Protein AF-A0A1B1AEM3-F1 (afdb_monomer)

Sequence (85 aa):
MIVFCTGAGLCALAYFLGVGALIGALISGGDPALVVGGIFAAIALGLTTVVGFVLMLIGGIWMIGQVIADQSGGAEEKRYRDVER

Organism: NCBI:txid1759059

Secondary structure (DSSP, 8-state):
-HHHHHHHHHHHHHHHHHHHHHHHHHHSTT-HHHHHHHHHHHHHHHHHHHHHHHHHHHHHHHHHHHHHHHHHHHHHHHHHHHH--

Radius of gyration: 22.88 Å; Cα contacts (8 Å, |Δi|>4): 50; chains: 1; bounding box: 52×15×66 Å

Mean predicted aligned error: 8.55 Å

Solvent-accessible surface area (backbone atoms only — not comparable to full-atom values): 4436 Å² total; per-residue (Å²): 97,68,51,24,52,51,8,50,49,35,35,53,48,28,49,56,52,47,53,53,51,53,54,51,59,70,70,51,80,76,45,65,69,58,51,55,52,47,52,55,48,52,53,54,34,51,51,42,31,54,53,11,51,51,32,28,51,55,23,47,53,51,50,52,52,50,53,52,50,58,55,51,56,58,51,53,58,53,53,54,59,67,69,78,110

Foldseek 3Di:
DVLQVQLVVLLVVLVVVLVVLVVCVVPVPPDVVSVVVSVVSNVVSVVSNVSSVVSNVVVVVVVVVVVVVVVVVVVVVVVVVVVVD

Structure (mmCIF, N/CA/C/O backbone):
data_AF-A0A1B1AEM3-F1
#
_entry.id   AF-A0A1B1AEM3-F1
#
loop_
_atom_site.group_PDB
_atom_site.id
_atom_site.type_symbol
_atom_site.label_atom_id
_atom_site.label_alt_id
_atom_site.label_comp_id
_atom_site.label_asym_id
_atom_site.label_entity_id
_atom_site.label_seq_id
_atom_site.pdbx_PDB_ins_code
_atom_site.Cartn_x
_atom_site.Cartn_y
_atom_site.Cartn_z
_atom_site.occupancy
_atom_site.B_iso_or_equiv
_atom_site.auth_seq_id
_atom_site.auth_comp_id
_atom_site.auth_asym_id
_atom_site.auth_atom_id
_atom_site.pdbx_PDB_model_num
ATOM 1 N N . MET A 1 1 ? -12.863 -5.194 8.698 1.00 75.38 1 MET A N 1
ATOM 2 C CA . MET A 1 1 ? -12.066 -6.319 8.157 1.00 75.38 1 MET A CA 1
ATOM 3 C C . MET A 1 1 ? -11.710 -6.116 6.687 1.00 75.38 1 MET A C 1
ATOM 5 O O . MET A 1 1 ? -10.540 -5.892 6.422 1.00 75.38 1 MET A O 1
ATOM 9 N N . ILE A 1 2 ? -12.669 -6.101 5.746 1.00 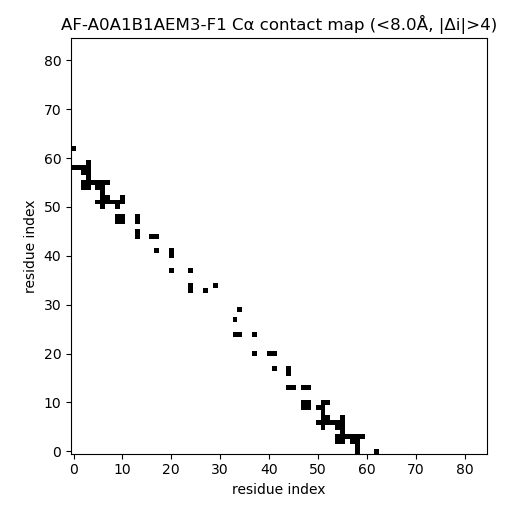90.12 2 ILE A N 1
ATOM 10 C CA . ILE A 1 2 ? -12.348 -6.046 4.302 1.00 90.12 2 ILE A CA 1
ATOM 11 C C . ILE A 1 2 ? -11.479 -4.841 3.910 1.00 90.12 2 ILE A C 1
ATOM 13 O O . ILE A 1 2 ? -10.470 -5.020 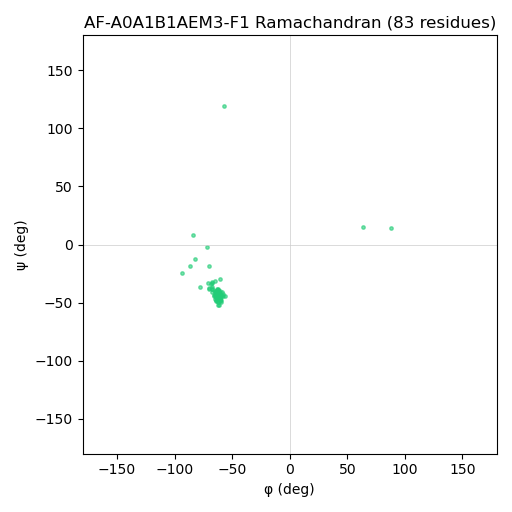3.251 1.00 90.12 2 ILE A O 1
ATOM 17 N N . VAL A 1 3 ? -11.788 -3.645 4.424 1.00 91.19 3 VAL A N 1
ATOM 18 C CA . VAL A 1 3 ? -11.032 -2.410 4.144 1.00 91.19 3 VAL A CA 1
ATOM 19 C C . VAL A 1 3 ? -9.571 -2.524 4.593 1.00 91.19 3 VAL A C 1
ATOM 21 O O . VAL A 1 3 ? -8.660 -2.180 3.846 1.00 91.19 3 VAL A O 1
ATOM 24 N N . PHE A 1 4 ? -9.343 -3.080 5.786 1.00 92.75 4 PHE A N 1
ATOM 25 C CA . PHE A 1 4 ? -8.000 -3.315 6.310 1.00 92.75 4 PHE A CA 1
ATOM 26 C C . PHE A 1 4 ? -7.240 -4.342 5.462 1.00 92.75 4 PHE A C 1
ATOM 28 O O . PHE A 1 4 ? -6.104 -4.094 5.069 1.00 92.75 4 PHE A O 1
ATOM 35 N N . CYS A 1 5 ? -7.878 -5.470 5.137 1.00 96.00 5 CYS A N 1
ATOM 36 C CA . CYS A 1 5 ? -7.263 -6.534 4.345 1.00 96.00 5 CYS A CA 1
ATOM 37 C C . CYS A 1 5 ? -6.950 -6.085 2.913 1.00 96.00 5 CYS A C 1
ATOM 39 O O . CYS A 1 5 ? -5.883 -6.404 2.398 1.00 96.00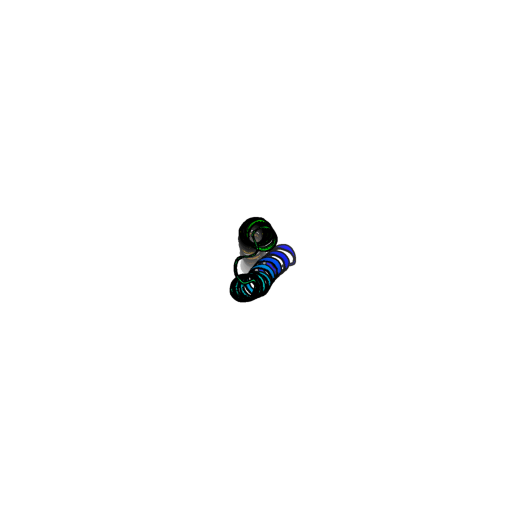 5 CYS A O 1
ATOM 41 N N . THR A 1 6 ? -7.837 -5.314 2.281 1.00 94.50 6 THR A N 1
ATOM 42 C CA . THR A 1 6 ? -7.585 -4.713 0.967 1.00 94.50 6 THR A CA 1
ATOM 43 C C . THR A 1 6 ? -6.408 -3.748 1.035 1.00 94.50 6 THR A C 1
ATOM 45 O O . THR A 1 6 ? -5.528 -3.814 0.183 1.00 94.50 6 THR A O 1
ATOM 48 N N . GLY A 1 7 ? -6.341 -2.903 2.067 1.00 93.50 7 GLY A N 1
ATOM 49 C CA . GLY A 1 7 ? -5.204 -2.009 2.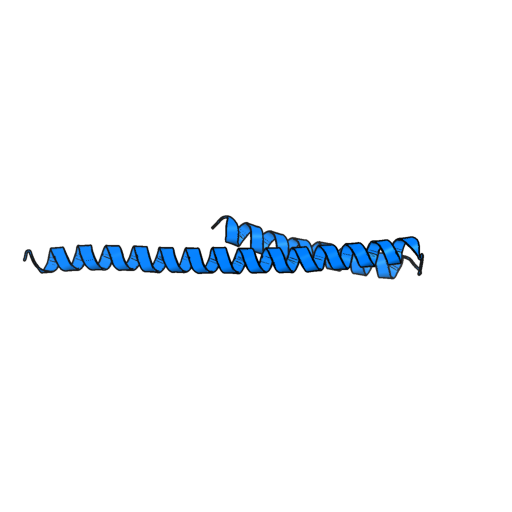270 1.00 93.50 7 GLY A CA 1
ATOM 50 C C . GLY A 1 7 ? -3.878 -2.759 2.427 1.00 93.50 7 GLY A C 1
ATOM 51 O O . GLY A 1 7 ? -2.910 -2.459 1.730 1.00 93.50 7 GLY A O 1
ATOM 52 N N . ALA A 1 8 ? -3.857 -3.798 3.266 1.00 94.38 8 ALA A N 1
ATOM 53 C CA . ALA A 1 8 ? -2.684 -4.646 3.467 1.00 94.38 8 ALA A CA 1
ATOM 54 C C . ALA A 1 8 ? -2.268 -5.375 2.179 1.00 94.38 8 ALA A C 1
ATOM 56 O O . ALA A 1 8 ? -1.084 -5.420 1.845 1.00 94.38 8 ALA A O 1
ATOM 57 N N . GLY A 1 9 ? -3.242 -5.892 1.424 1.00 94.19 9 GLY A N 1
ATOM 58 C CA . GLY A 1 9 ? -3.012 -6.528 0.130 1.00 94.19 9 GLY A CA 1
ATOM 59 C C . GLY A 1 9 ? -2.420 -5.568 -0.901 1.00 94.19 9 GLY A C 1
ATOM 60 O O . GLY A 1 9 ? -1.469 -5.932 -1.587 1.00 94.19 9 GLY A O 1
ATOM 61 N N . LEU A 1 10 ? -2.917 -4.330 -0.975 1.00 94.94 10 LEU A N 1
ATOM 62 C CA . LEU A 1 10 ? -2.383 -3.305 -1.877 1.00 94.94 10 LEU A CA 1
ATOM 63 C C . LEU A 1 10 ? -0.943 -2.923 -1.524 1.00 94.94 10 LEU A C 1
ATOM 65 O O . LEU A 1 10 ? -0.112 -2.834 -2.424 1.00 94.94 10 LEU A O 1
ATOM 69 N N . CYS A 1 11 ? -0.620 -2.762 -0.239 1.00 93.75 11 CYS A N 1
ATOM 70 C CA . CYS A 1 11 ? 0.753 -2.505 0.201 1.00 93.75 11 CYS A CA 1
ATOM 71 C C . CYS A 1 11 ? 1.692 -3.676 -0.134 1.00 93.75 11 CYS A C 1
ATOM 73 O O . CYS A 1 11 ? 2.792 -3.464 -0.644 1.00 93.75 11 CYS A O 1
ATOM 75 N N . ALA A 1 12 ? 1.254 -4.915 0.108 1.00 93.56 12 ALA A N 1
ATOM 76 C CA . ALA A 1 12 ? 2.039 -6.109 -0.200 1.00 93.56 12 ALA A CA 1
ATOM 77 C C . ALA A 1 12 ? 2.271 -6.277 -1.712 1.00 93.56 12 ALA A C 1
ATOM 79 O O . ALA A 1 12 ? 3.390 -6.557 -2.146 1.00 93.56 12 ALA A O 1
ATOM 80 N N . LEU A 1 13 ? 1.233 -6.055 -2.524 1.00 92.31 13 LEU A N 1
ATOM 81 C CA . LEU A 1 13 ? 1.337 -6.078 -3.982 1.00 92.31 13 LEU A CA 1
ATOM 82 C C . LEU A 1 13 ? 2.244 -4.964 -4.498 1.00 92.31 13 LEU A C 1
ATOM 84 O O . LEU A 1 13 ? 3.078 -5.224 -5.361 1.00 92.31 13 LEU A O 1
ATOM 88 N N . ALA A 1 14 ? 2.126 -3.749 -3.958 1.00 93.06 14 ALA A N 1
ATOM 89 C CA . ALA A 1 14 ? 2.971 -2.632 -4.360 1.00 93.06 14 ALA A CA 1
ATOM 90 C C . ALA A 1 14 ? 4.453 -2.902 -4.061 1.00 93.06 14 ALA A C 1
ATOM 92 O O . ALA A 1 14 ? 5.305 -2.607 -4.897 1.00 93.06 14 ALA A O 1
ATOM 93 N N . TYR A 1 15 ? 4.761 -3.537 -2.924 1.00 89.06 15 TYR A N 1
ATOM 94 C CA . TYR A 1 15 ? 6.116 -3.993 -2.613 1.00 89.06 15 TYR A CA 1
ATOM 95 C C . TYR A 1 15 ? 6.617 -5.035 -3.622 1.00 89.06 15 TYR A C 1
ATOM 97 O O . TYR A 1 15 ? 7.684 -4.859 -4.210 1.00 89.06 15 TYR A O 1
ATOM 105 N N . PHE A 1 16 ? 5.838 -6.093 -3.869 1.00 90.50 16 PHE A N 1
ATOM 106 C CA . PHE A 1 16 ? 6.230 -7.166 -4.787 1.00 90.50 16 PHE A CA 1
ATOM 107 C C . PHE A 1 16 ? 6.463 -6.650 -6.216 1.00 90.50 16 PHE A C 1
ATOM 109 O O . PHE A 1 16 ? 7.499 -6.918 -6.828 1.00 90.50 16 PHE A O 1
ATOM 116 N N . LEU A 1 17 ? 5.523 -5.855 -6.729 1.00 89.81 17 LEU A N 1
ATOM 117 C CA . LEU A 1 17 ? 5.612 -5.247 -8.056 1.00 89.81 17 LEU A CA 1
ATOM 118 C C . LEU A 1 17 ? 6.732 -4.199 -8.129 1.00 89.81 17 LEU A C 1
ATOM 120 O O . LEU A 1 17 ? 7.383 -4.086 -9.165 1.00 89.81 17 LEU A O 1
ATOM 124 N N . GLY A 1 18 ? 7.008 -3.480 -7.038 1.00 87.19 18 GLY A N 1
ATOM 125 C CA . GLY A 1 18 ? 8.117 -2.529 -6.944 1.00 87.19 18 GLY A CA 1
ATOM 126 C C . GLY A 1 18 ? 9.486 -3.196 -7.032 1.00 87.19 18 GLY A C 1
ATOM 127 O O . GLY A 1 18 ? 10.345 -2.732 -7.781 1.00 87.19 18 GLY A O 1
ATOM 128 N N . VAL A 1 19 ? 9.681 -4.324 -6.343 1.00 84.56 19 VAL A N 1
ATOM 129 C CA . VAL A 1 19 ? 10.914 -5.123 -6.460 1.00 84.56 19 VAL A CA 1
ATOM 130 C C . VAL A 1 19 ? 11.090 -5.641 -7.891 1.00 84.56 19 VAL A C 1
ATOM 132 O O . VAL A 1 19 ? 12.176 -5.518 -8.458 1.00 84.56 19 VAL A O 1
ATOM 135 N N . GLY A 1 20 ? 10.021 -6.154 -8.509 1.00 81.38 20 GLY A N 1
ATOM 136 C CA . GLY A 1 20 ? 10.045 -6.588 -9.910 1.00 81.38 20 GLY A CA 1
ATOM 137 C C . GLY A 1 20 ? 10.386 -5.455 -10.885 1.00 81.38 20 GLY A C 1
ATOM 138 O O . GLY A 1 20 ? 11.205 -5.645 -11.784 1.00 81.38 20 GLY A O 1
ATOM 139 N N . ALA A 1 21 ? 9.822 -4.263 -10.676 1.00 82.06 21 ALA A N 1
ATOM 140 C CA . ALA A 1 21 ? 10.112 -3.082 -11.486 1.00 82.06 21 ALA A CA 1
ATOM 141 C C . ALA A 1 21 ? 11.580 -2.636 -11.362 1.00 82.06 21 ALA A C 1
ATOM 143 O O . ALA A 1 21 ? 12.201 -2.307 -12.371 1.00 82.06 21 ALA A O 1
ATOM 144 N N . LEU A 1 22 ? 12.160 -2.679 -10.156 1.00 79.69 22 LEU A N 1
ATOM 145 C CA . LEU A 1 22 ? 13.575 -2.361 -9.935 1.00 79.69 22 LEU A CA 1
ATOM 146 C C . LEU A 1 22 ? 14.506 -3.350 -10.643 1.00 79.69 22 LEU A C 1
ATOM 148 O O . LEU A 1 22 ? 15.447 -2.929 -11.312 1.00 79.69 22 LEU A O 1
ATOM 152 N N . ILE A 1 23 ? 14.231 -4.653 -10.536 1.00 82.31 23 ILE A N 1
ATOM 153 C CA . ILE A 1 23 ? 15.015 -5.690 -11.226 1.00 82.31 23 ILE A CA 1
ATOM 154 C C . ILE A 1 23 ? 14.912 -5.509 -12.746 1.00 82.31 23 ILE A C 1
ATOM 156 O O . ILE A 1 23 ? 15.928 -5.542 -13.438 1.00 82.31 23 ILE A O 1
ATOM 160 N N . GLY A 1 24 ? 13.706 -5.256 -13.263 1.00 78.31 24 GLY A N 1
ATOM 161 C CA . GLY A 1 24 ? 13.490 -4.981 -14.684 1.00 78.31 24 GLY A CA 1
ATOM 162 C C . GLY A 1 24 ? 14.269 -3.758 -15.178 1.00 78.31 24 GLY A C 1
ATOM 163 O O . GLY A 1 24 ? 14.915 -3.827 -16.221 1.00 78.31 24 GLY A O 1
ATOM 164 N N . ALA A 1 25 ? 14.275 -2.670 -14.404 1.00 77.25 25 ALA A N 1
ATOM 165 C CA . ALA A 1 25 ? 15.020 -1.452 -14.726 1.00 77.25 25 ALA A CA 1
ATOM 166 C C . ALA A 1 25 ? 16.549 -1.639 -14.667 1.00 77.25 25 ALA A C 1
ATOM 168 O O . ALA A 1 25 ? 17.281 -1.021 -15.434 1.00 77.25 25 ALA A O 1
ATOM 169 N N . LEU A 1 26 ? 17.052 -2.502 -13.781 1.00 80.88 26 LEU A N 1
ATOM 170 C CA . LEU A 1 26 ? 18.480 -2.840 -13.716 1.00 80.88 26 LEU A CA 1
ATOM 171 C C . LEU A 1 26 ? 18.950 -3.630 -14.944 1.00 80.88 26 LEU A C 1
ATOM 173 O O . LEU A 1 26 ? 20.086 -3.468 -15.385 1.00 80.88 26 LEU A O 1
ATOM 177 N N . ILE A 1 27 ? 18.082 -4.475 -15.502 1.00 83.75 27 ILE A N 1
ATOM 178 C CA . ILE A 1 27 ? 18.405 -5.339 -16.646 1.00 83.75 27 ILE A CA 1
ATOM 179 C C . ILE A 1 27 ? 18.172 -4.614 -17.986 1.00 83.75 27 ILE A C 1
ATOM 181 O O . ILE A 1 27 ? 18.739 -5.007 -19.003 1.00 83.75 27 ILE A O 1
ATOM 185 N N . SER A 1 28 ? 17.398 -3.524 -18.009 1.00 79.88 28 SER A N 1
ATOM 186 C CA . SER A 1 28 ? 16.985 -2.834 -19.241 1.00 79.88 28 SER A CA 1
ATOM 187 C C . SER A 1 28 ? 18.083 -2.053 -19.975 1.00 79.88 28 SER A C 1
ATOM 189 O O . SER A 1 28 ? 17.814 -1.472 -21.025 1.00 79.88 28 SER A O 1
ATOM 191 N N . GLY A 1 29 ? 19.310 -1.996 -19.448 1.00 76.56 29 GLY A N 1
ATOM 192 C CA . GLY A 1 29 ? 20.481 -1.488 -20.177 1.00 76.56 29 GLY A CA 1
ATOM 193 C C . GLY A 1 29 ? 20.436 -0.007 -20.587 1.00 76.56 29 GLY A C 1
ATOM 194 O O 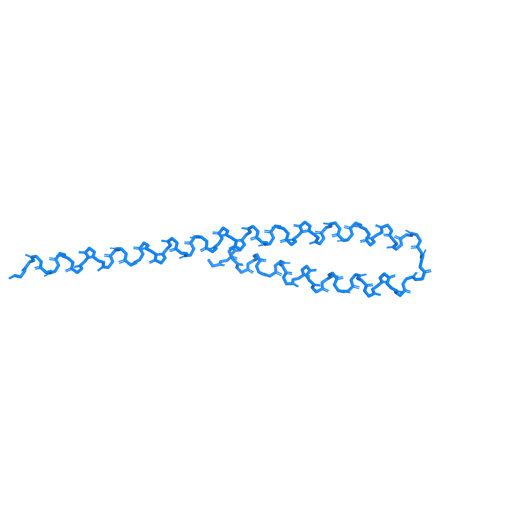. GLY A 1 29 ? 21.232 0.406 -21.423 1.00 76.56 29 GLY A O 1
ATOM 195 N N . GLY A 1 30 ? 19.532 0.796 -20.015 1.00 76.94 30 GLY A N 1
ATOM 196 C CA . GLY A 1 30 ? 19.416 2.230 -20.305 1.00 76.94 30 GLY A CA 1
ATOM 197 C C . GLY A 1 30 ? 18.504 2.603 -21.480 1.00 76.94 30 GLY A C 1
ATOM 198 O O . GLY A 1 30 ? 18.553 3.750 -21.920 1.00 76.94 30 GLY A O 1
ATOM 199 N N . ASP A 1 31 ? 17.664 1.685 -21.976 1.00 84.88 31 ASP A N 1
ATOM 200 C CA . ASP A 1 31 ? 16.641 2.020 -22.978 1.00 84.88 31 ASP A CA 1
ATOM 201 C C . ASP A 1 31 ? 15.7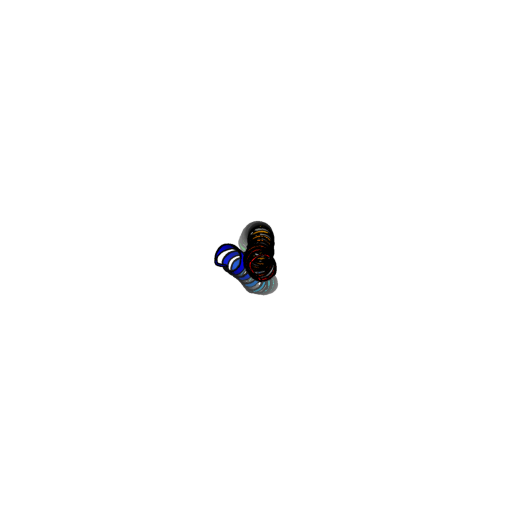07 3.142 -22.457 1.00 84.88 31 ASP A C 1
ATOM 203 O O . ASP A 1 31 ? 15.026 2.952 -21.438 1.00 84.88 31 ASP A O 1
ATOM 207 N N . PRO A 1 32 ? 15.638 4.307 -23.135 1.00 81.88 32 PRO A N 1
ATOM 208 C CA . PRO A 1 32 ? 14.841 5.445 -22.686 1.00 81.88 32 PRO A CA 1
ATOM 209 C C . PRO A 1 32 ? 13.340 5.137 -22.583 1.00 81.88 32 PRO A C 1
ATOM 211 O O . PRO A 1 32 ? 12.673 5.704 -21.714 1.00 81.88 32 PRO A O 1
ATOM 214 N N . ALA A 1 33 ? 12.797 4.225 -23.397 1.00 85.62 33 ALA A N 1
ATOM 215 C CA . ALA A 1 33 ? 11.390 3.831 -23.301 1.00 85.62 33 ALA A CA 1
ATOM 216 C C . ALA A 1 33 ? 11.106 3.080 -21.989 1.00 85.62 33 ALA A C 1
ATOM 218 O O . ALA A 1 33 ? 10.102 3.337 -21.317 1.00 85.62 33 ALA A O 1
ATOM 219 N N . LEU A 1 34 ? 12.025 2.198 -21.588 1.00 82.94 34 LEU A N 1
ATOM 220 C CA . LEU A 1 34 ? 11.930 1.437 -20.342 1.00 82.94 34 LEU A CA 1
ATOM 221 C C . LEU A 1 34 ? 12.150 2.326 -19.113 1.00 82.94 34 LEU A C 1
ATOM 223 O O . LEU A 1 34 ? 11.478 2.134 -18.101 1.00 82.94 34 LEU A O 1
ATOM 227 N N . VAL A 1 35 ? 13.003 3.350 -19.212 1.00 82.19 35 VAL A N 1
ATOM 228 C CA . VAL A 1 35 ? 13.182 4.350 -18.145 1.00 82.19 35 VAL A CA 1
ATOM 229 C C . VAL A 1 35 ? 11.897 5.148 -17.912 1.00 82.19 35 VAL A C 1
ATOM 231 O O . VAL A 1 35 ? 11.443 5.260 -16.773 1.00 82.19 35 VAL A O 1
ATOM 234 N N . VAL A 1 36 ? 11.272 5.668 -18.974 1.00 84.69 36 VAL A N 1
ATOM 235 C CA . VAL A 1 36 ? 10.012 6.424 -18.856 1.00 84.69 36 VAL A CA 1
ATOM 236 C C . VAL A 1 36 ? 8.896 5.536 -18.300 1.00 84.69 36 VAL A C 1
ATOM 238 O O . VAL A 1 36 ? 8.202 5.940 -17.366 1.00 84.69 36 VAL A O 1
ATOM 241 N N . GLY A 1 37 ? 8.762 4.305 -18.805 1.00 83.88 37 GLY A N 1
ATOM 242 C CA . GLY A 1 37 ? 7.812 3.326 -18.270 1.00 83.88 37 GLY A CA 1
ATOM 243 C C . GLY A 1 37 ? 8.053 3.011 -16.790 1.00 83.88 37 GLY A C 1
ATOM 244 O O . GLY A 1 37 ? 7.105 2.967 -16.004 1.00 83.88 37 GLY A O 1
ATOM 245 N N . GLY A 1 38 ? 9.319 2.875 -16.386 1.00 83.62 38 GLY A N 1
ATOM 246 C CA . GLY A 1 38 ? 9.722 2.657 -14.997 1.00 83.62 38 GLY A CA 1
ATOM 247 C C . GLY A 1 38 ? 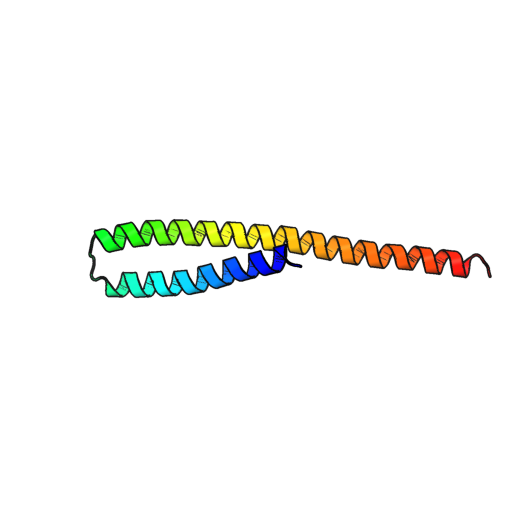9.347 3.812 -14.065 1.00 83.62 38 GLY A C 1
ATOM 248 O O . GLY A 1 38 ? 8.873 3.566 -12.957 1.00 83.62 38 GLY A O 1
ATOM 249 N N . ILE A 1 39 ? 9.478 5.066 -14.513 1.00 84.31 39 ILE A N 1
ATOM 250 C CA . ILE A 1 39 ? 9.071 6.247 -13.729 1.00 84.31 39 ILE A CA 1
ATOM 251 C C . ILE A 1 39 ? 7.558 6.239 -13.485 1.00 84.31 39 ILE A C 1
ATOM 253 O O . ILE A 1 39 ? 7.117 6.410 -12.347 1.00 84.31 39 ILE A O 1
ATOM 257 N N . PHE A 1 40 ? 6.751 5.998 -14.523 1.00 87.12 40 PHE A N 1
ATOM 258 C CA . PHE A 1 40 ? 5.296 5.914 -14.363 1.00 87.12 40 PHE A CA 1
ATOM 259 C C . PHE A 1 40 ? 4.882 4.744 -13.465 1.00 87.12 40 PHE A C 1
ATOM 261 O O . PHE A 1 40 ? 4.000 4.912 -12.620 1.00 87.12 40 PHE A O 1
ATOM 268 N N . ALA A 1 41 ? 5.546 3.592 -13.587 1.00 86.94 41 ALA A N 1
ATOM 269 C CA . ALA A 1 41 ? 5.322 2.454 -12.703 1.00 86.94 41 ALA A CA 1
ATOM 270 C C . ALA A 1 41 ? 5.663 2.795 -11.243 1.00 86.94 41 ALA A C 1
ATOM 272 O O . ALA A 1 41 ? 4.865 2.514 -10.352 1.00 86.94 41 ALA A O 1
ATOM 273 N N . ALA A 1 42 ? 6.793 3.459 -10.987 1.00 86.50 42 ALA A N 1
ATOM 274 C CA . ALA A 1 42 ? 7.189 3.875 -9.643 1.00 86.50 42 ALA A CA 1
ATOM 275 C C . ALA A 1 42 ? 6.175 4.846 -9.016 1.00 86.50 42 ALA A C 1
ATOM 277 O O . ALA A 1 42 ? 5.791 4.669 -7.859 1.00 86.50 42 ALA A O 1
ATOM 278 N N . ILE A 1 43 ? 5.686 5.828 -9.783 1.00 89.94 43 ILE A N 1
ATOM 279 C CA . ILE A 1 43 ? 4.649 6.766 -9.324 1.00 89.94 43 ILE A CA 1
ATOM 280 C C . ILE A 1 43 ? 3.350 6.015 -9.008 1.00 89.94 43 ILE A C 1
ATOM 282 O O . ILE A 1 43 ? 2.782 6.194 -7.930 1.00 89.94 43 ILE A O 1
ATOM 286 N N . ALA A 1 44 ? 2.892 5.146 -9.913 1.00 91.44 44 ALA A N 1
ATOM 287 C CA . ALA A 1 44 ? 1.663 4.379 -9.725 1.00 91.44 44 ALA A CA 1
ATOM 288 C C . ALA A 1 44 ? 1.741 3.447 -8.503 1.00 91.44 44 ALA A C 1
ATOM 290 O O . ALA A 1 44 ? 0.800 3.384 -7.708 1.00 91.44 44 ALA A O 1
ATOM 291 N N . LEU A 1 45 ? 2.870 2.761 -8.308 1.00 92.75 45 LEU A N 1
ATOM 292 C CA . LEU A 1 45 ? 3.102 1.888 -7.154 1.00 92.75 45 LEU A CA 1
ATOM 293 C C . LEU A 1 45 ? 3.210 2.683 -5.847 1.00 92.75 45 LEU A C 1
ATOM 295 O O . LEU A 1 45 ? 2.653 2.269 -4.826 1.00 92.75 45 LEU A O 1
ATOM 299 N N . GLY A 1 46 ? 3.851 3.853 -5.881 1.00 90.75 46 GLY A N 1
ATOM 300 C CA . GLY A 1 46 ? 3.901 4.777 -4.749 1.00 90.75 46 GLY A CA 1
ATOM 301 C C . GLY A 1 46 ? 2.503 5.229 -4.325 1.00 90.75 46 GLY A C 1
ATOM 302 O O . GLY A 1 46 ? 2.136 5.094 -3.158 1.00 90.75 46 GLY A O 1
ATOM 303 N N . LEU A 1 47 ? 1.679 5.670 -5.280 1.00 94.94 47 LEU A N 1
ATOM 304 C CA . LEU A 1 47 ? 0.285 6.045 -5.022 1.00 94.94 47 LEU A CA 1
ATOM 305 C C . LEU A 1 47 ? -0.538 4.864 -4.496 1.00 94.94 47 LEU A C 1
ATOM 307 O O . LEU A 1 47 ? -1.285 5.020 -3.532 1.00 94.94 47 LEU A O 1
ATOM 311 N N . THR A 1 48 ? -0.360 3.672 -5.068 1.00 95.50 48 THR A N 1
ATOM 312 C CA . THR A 1 48 ? -1.040 2.447 -4.612 1.00 95.50 48 THR A CA 1
ATOM 313 C C . THR A 1 48 ? -0.690 2.122 -3.159 1.00 95.50 48 THR A C 1
ATOM 315 O O . THR A 1 48 ? -1.573 1.766 -2.379 1.00 95.50 48 THR A O 1
ATOM 318 N N . THR A 1 49 ? 0.573 2.310 -2.769 1.00 95.00 49 THR A N 1
ATOM 319 C CA . THR A 1 49 ? 1.030 2.125 -1.383 1.00 95.00 49 THR A CA 1
ATOM 320 C C . THR A 1 49 ? 0.368 3.131 -0.443 1.00 95.00 49 THR A C 1
ATOM 322 O O . THR A 1 49 ? -0.124 2.746 0.615 1.00 95.00 49 THR A O 1
ATOM 325 N N . VAL A 1 50 ? 0.294 4.410 -0.834 1.00 96.44 50 VAL A N 1
ATOM 326 C CA . VAL A 1 50 ? -0.377 5.454 -0.038 1.00 96.44 50 VAL A CA 1
ATOM 327 C C . VAL A 1 50 ? -1.858 5.124 0.157 1.00 96.44 50 VAL A C 1
ATOM 329 O O . VAL A 1 50 ? -2.360 5.173 1.280 1.00 96.44 50 VAL A O 1
ATOM 332 N N . VAL A 1 51 ? -2.552 4.733 -0.913 1.00 96.81 51 VAL A N 1
ATOM 333 C CA . VAL A 1 51 ? -3.961 4.318 -0.849 1.00 96.81 51 VAL A CA 1
ATOM 334 C C . VAL A 1 51 ? -4.128 3.101 0.061 1.00 96.81 51 VAL A C 1
ATOM 336 O O . VAL A 1 51 ? -4.990 3.109 0.941 1.00 96.81 51 VAL A O 1
ATOM 339 N N . GLY A 1 52 ? -3.284 2.079 -0.100 1.00 95.69 52 GLY A N 1
ATOM 340 C CA . GLY A 1 52 ? -3.305 0.883 0.740 1.00 95.69 52 GLY A CA 1
ATOM 341 C C . GLY A 1 52 ? -3.125 1.211 2.224 1.00 95.69 52 GLY A C 1
ATOM 342 O O . GLY A 1 52 ? -3.898 0.746 3.063 1.00 95.69 52 GLY A O 1
ATOM 343 N N . PHE A 1 53 ? -2.176 2.090 2.543 1.00 95.69 53 PHE A N 1
ATOM 344 C CA . PHE A 1 53 ? -1.923 2.546 3.907 1.00 95.69 53 PHE A CA 1
ATOM 345 C C . PHE A 1 53 ? -3.122 3.292 4.511 1.00 95.69 53 PHE A C 1
ATOM 347 O O . PHE A 1 53 ? -3.529 2.999 5.636 1.00 95.69 53 PHE A O 1
ATOM 354 N N . VAL A 1 54 ? -3.742 4.205 3.759 1.00 97.56 54 VAL A N 1
ATOM 355 C CA . VAL A 1 54 ? -4.944 4.927 4.213 1.00 97.56 54 VAL A CA 1
ATOM 356 C C . VAL A 1 54 ? -6.101 3.960 4.481 1.00 97.56 54 VAL A C 1
ATOM 358 O O . VAL A 1 54 ? -6.769 4.070 5.510 1.00 97.56 54 VAL A O 1
ATOM 361 N N . LEU A 1 55 ? -6.311 2.967 3.612 1.00 97.00 55 LEU A N 1
ATOM 362 C CA . LEU A 1 55 ? -7.332 1.937 3.822 1.00 97.00 55 LEU A CA 1
ATOM 363 C C . LEU A 1 55 ? -7.046 1.097 5.074 1.00 97.00 55 LEU A C 1
ATOM 365 O O . LEU A 1 55 ? -7.965 0.819 5.848 1.00 97.00 55 LEU A O 1
ATOM 369 N N . MET A 1 56 ? -5.783 0.741 5.326 1.00 97.25 56 MET A N 1
ATOM 370 C CA . MET A 1 56 ? -5.399 0.065 6.568 1.00 97.25 56 MET A CA 1
ATOM 371 C C . MET A 1 56 ? -5.712 0.913 7.800 1.00 97.25 56 MET A C 1
ATOM 373 O O . MET A 1 56 ? -6.264 0.382 8.760 1.00 97.25 56 MET A O 1
ATOM 377 N N . LEU A 1 57 ? -5.416 2.215 7.782 1.00 96.69 57 LEU A N 1
ATOM 378 C CA . LEU A 1 57 ? -5.722 3.103 8.906 1.00 96.69 57 LEU A CA 1
ATOM 379 C C . LEU A 1 57 ? -7.226 3.195 9.168 1.00 96.69 57 LEU A C 1
ATOM 381 O O . LEU A 1 57 ? -7.662 2.979 10.297 1.00 96.69 57 LEU A O 1
ATOM 385 N N . ILE A 1 58 ? -8.024 3.453 8.130 1.00 96.38 58 ILE A N 1
ATOM 386 C CA . ILE A 1 58 ? -9.486 3.556 8.251 1.00 96.38 58 ILE A CA 1
ATOM 387 C C . ILE A 1 58 ? -10.068 2.235 8.765 1.00 96.38 58 ILE A C 1
ATOM 389 O O . ILE A 1 58 ? -10.840 2.217 9.726 1.00 96.38 58 ILE A O 1
ATOM 393 N N . GLY A 1 59 ? -9.668 1.116 8.156 1.00 94.69 59 GLY A N 1
ATOM 394 C CA . GLY A 1 59 ? -10.103 -0.210 8.578 1.00 94.69 59 GLY A CA 1
ATOM 395 C C . GLY A 1 59 ? -9.675 -0.535 10.010 1.00 94.69 59 GLY A C 1
ATOM 396 O O . GLY A 1 59 ? -10.468 -1.096 10.762 1.00 94.69 59 GLY A O 1
ATOM 397 N N . GLY A 1 60 ? -8.453 -0.162 10.395 1.00 93.31 60 GLY A N 1
ATOM 398 C CA . GLY A 1 60 ? -7.900 -0.327 11.740 1.00 93.31 60 GLY A CA 1
ATOM 399 C C . GLY A 1 60 ? -8.696 0.430 12.795 1.00 93.31 60 GLY A C 1
ATOM 400 O O . GLY A 1 60 ? -9.155 -0.174 13.764 1.00 93.31 60 GLY A O 1
ATOM 401 N N . ILE A 1 61 ? -8.928 1.725 12.569 1.00 95.94 61 ILE A N 1
ATOM 402 C CA . ILE A 1 61 ? -9.716 2.584 13.464 1.00 95.94 61 ILE A CA 1
ATOM 403 C C . ILE A 1 61 ? -11.132 2.026 13.633 1.00 95.94 61 ILE A C 1
ATOM 405 O O . ILE A 1 61 ? -11.620 1.929 14.756 1.00 95.94 61 ILE A O 1
ATOM 409 N N . TRP A 1 62 ? -11.771 1.600 12.541 1.00 94.81 62 TRP A N 1
ATOM 410 C CA . TRP A 1 62 ? -13.109 1.010 12.599 1.00 94.81 62 TRP A CA 1
ATOM 411 C C . TRP A 1 62 ? -13.154 -0.259 13.458 1.00 94.81 62 TRP A C 1
ATOM 413 O O . TRP A 1 62 ? -14.055 -0.422 14.276 1.00 94.81 62 TRP A O 1
ATOM 423 N N . MET A 1 63 ? -12.173 -1.152 13.306 1.00 92.75 63 MET A N 1
ATOM 424 C CA . MET A 1 63 ? -12.107 -2.391 14.090 1.00 92.75 63 MET A CA 1
ATOM 425 C C . MET A 1 63 ? -11.904 -2.108 15.578 1.00 92.75 63 MET A C 1
ATOM 427 O O . MET A 1 63 ? -12.562 -2.729 16.404 1.00 92.75 63 MET A O 1
ATOM 431 N N . ILE A 1 64 ? -11.054 -1.136 15.919 1.00 92.88 64 ILE A N 1
ATOM 432 C CA . ILE A 1 64 ? -10.881 -0.692 17.308 1.00 92.88 64 ILE A CA 1
ATOM 433 C C . ILE A 1 64 ? -12.197 -0.122 17.851 1.00 92.88 64 ILE A C 1
ATOM 435 O O . ILE A 1 64 ? -12.607 -0.485 18.950 1.00 92.88 64 ILE A O 1
ATOM 439 N N . GLY A 1 65 ? -12.889 0.715 17.073 1.00 91.81 65 GLY A N 1
ATOM 440 C CA . GLY A 1 65 ? -14.193 1.263 17.449 1.00 91.81 65 GLY A CA 1
ATOM 441 C C . GLY A 1 65 ? -15.236 0.178 17.725 1.00 91.81 65 GLY A C 1
ATOM 442 O O . GLY A 1 65 ? -15.942 0.260 18.727 1.0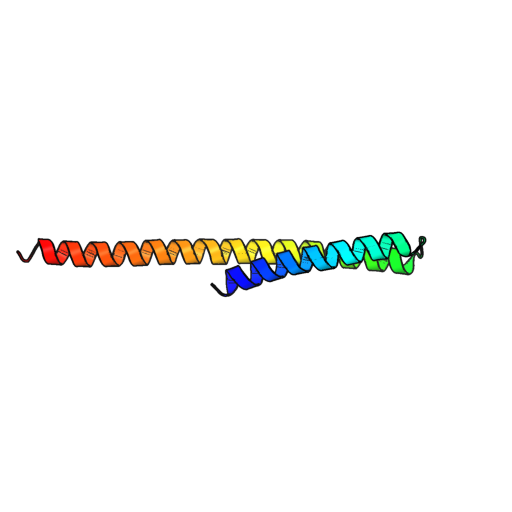0 91.81 65 GLY A O 1
ATOM 443 N N . GLN A 1 66 ? -15.288 -0.869 16.896 1.00 90.06 66 GLN A N 1
ATOM 444 C CA . GLN A 1 66 ? -16.168 -2.020 17.125 1.00 90.06 66 GLN A CA 1
ATOM 445 C C . GLN A 1 66 ? -15.807 -2.779 18.404 1.00 90.06 66 GLN A C 1
ATOM 447 O O . GLN A 1 66 ? -16.693 -3.078 19.192 1.00 90.06 66 GLN A O 1
ATOM 452 N N . VAL A 1 67 ? -14.519 -3.021 18.663 1.00 91.25 67 VAL A N 1
ATOM 453 C CA . VAL A 1 67 ? -14.081 -3.694 19.898 1.00 91.25 67 VAL A CA 1
ATOM 454 C C . VAL A 1 67 ? -14.465 -2.886 21.140 1.00 91.25 67 VAL A C 1
ATOM 456 O O . VAL A 1 67 ? -14.940 -3.458 22.118 1.00 91.25 67 VAL A O 1
ATOM 459 N N . ILE A 1 68 ? -14.297 -1.561 21.104 1.00 90.88 68 ILE A N 1
ATOM 460 C CA . ILE A 1 68 ? -14.700 -0.681 22.210 1.00 90.88 68 ILE A CA 1
ATOM 461 C C . ILE A 1 68 ? -16.223 -0.723 22.400 1.00 90.88 68 ILE A C 1
ATOM 463 O O . ILE A 1 68 ? -16.693 -0.854 23.531 1.00 90.88 68 ILE A O 1
ATOM 467 N N . ALA A 1 69 ? -16.992 -0.645 21.311 1.00 87.44 69 ALA A N 1
ATOM 468 C CA . ALA A 1 69 ? -18.450 -0.706 21.360 1.00 87.44 69 ALA A CA 1
ATOM 469 C C . ALA A 1 69 ? -18.943 -2.041 21.948 1.00 87.44 69 ALA A C 1
ATOM 471 O O . ALA A 1 69 ? -19.745 -2.035 22.885 1.00 87.44 69 ALA A O 1
ATOM 472 N N . ASP A 1 70 ? -18.395 -3.166 21.488 1.00 86.38 70 ASP A N 1
ATOM 473 C CA . ASP A 1 70 ? -18.743 -4.506 21.973 1.00 86.38 70 ASP A CA 1
ATOM 474 C C . ASP A 1 70 ? -18.414 -4.678 23.465 1.00 86.38 70 ASP A C 1
ATOM 476 O O . ASP A 1 70 ? -19.197 -5.254 24.225 1.00 86.38 70 ASP A O 1
ATOM 480 N N . GLN A 1 71 ? -17.286 -4.127 23.926 1.00 82.56 71 GLN A N 1
ATOM 481 C CA . GLN A 1 71 ? -16.934 -4.130 25.350 1.00 82.56 71 GLN A CA 1
ATOM 482 C C . GLN A 1 71 ? -17.867 -3.247 26.189 1.00 82.56 71 GLN A C 1
ATOM 484 O O . GLN A 1 71 ? -18.193 -3.609 27.321 1.00 82.56 71 GLN A O 1
ATOM 489 N N . SER A 1 72 ? -18.310 -2.108 25.650 1.00 75.31 72 SER A N 1
ATOM 490 C CA . SER A 1 72 ? -19.217 -1.194 26.352 1.00 75.31 72 SER A CA 1
ATOM 491 C C . SER A 1 72 ? -20.633 -1.761 26.508 1.00 75.31 72 SER A C 1
ATOM 493 O O . SER A 1 72 ? -21.212 -1.647 27.588 1.00 75.31 72 SER A O 1
ATOM 495 N N . GLY A 1 73 ? -21.153 -2.468 25.498 1.00 63.78 73 GLY A N 1
ATOM 496 C CA . GLY A 1 73 ? -22.461 -3.128 25.576 1.00 63.78 73 GLY A CA 1
ATOM 497 C C . GLY A 1 73 ? -22.515 -4.219 26.652 1.00 63.78 73 GLY A C 1
ATOM 498 O O . GLY A 1 73 ? -23.463 -4.286 27.432 1.00 63.78 73 GLY A O 1
ATOM 499 N N . GLY A 1 74 ? -21.451 -5.021 26.781 1.00 60.19 74 GLY A N 1
ATOM 500 C CA . GLY A 1 74 ? -21.360 -6.045 27.831 1.00 60.19 74 GLY A CA 1
ATOM 501 C C . GLY A 1 74 ? -21.182 -5.491 29.254 1.00 60.19 74 GLY A C 1
ATOM 502 O O . GLY A 1 74 ? -21.424 -6.206 30.231 1.00 60.19 74 GLY A O 1
ATOM 503 N N . ALA A 1 75 ? -20.756 -4.232 29.398 1.00 57.16 75 ALA A N 1
ATOM 504 C CA . ALA A 1 75 ? -20.646 -3.565 30.694 1.00 57.16 75 ALA A CA 1
ATOM 505 C C . ALA A 1 75 ? -22.013 -3.086 31.210 1.00 57.16 75 ALA A C 1
ATOM 507 O O . ALA A 1 75 ? -22.278 -3.190 32.410 1.00 57.16 75 ALA A O 1
ATOM 508 N N . GLU A 1 76 ? -22.897 -2.622 30.322 1.00 56.38 76 GLU A N 1
ATOM 509 C CA . GLU A 1 76 ? -24.272 -2.271 30.695 1.00 56.38 76 GLU A CA 1
ATOM 510 C C . GLU A 1 76 ? -25.068 -3.502 31.136 1.00 56.38 76 GLU A C 1
ATOM 512 O O . GLU A 1 76 ? -25.707 -3.473 32.186 1.00 56.38 76 GLU A O 1
ATOM 517 N N . GLU A 1 77 ? -24.967 -4.614 30.407 1.00 55.06 77 GLU A N 1
ATOM 518 C CA . GLU A 1 77 ? -25.721 -5.840 30.701 1.00 55.06 77 GLU A CA 1
ATOM 519 C C . GLU A 1 77 ? -25.354 -6.443 32.074 1.00 55.06 77 GLU A C 1
ATOM 521 O O . GLU A 1 77 ? -26.221 -6.877 32.836 1.00 55.06 77 GLU A O 1
ATOM 526 N N . LYS A 1 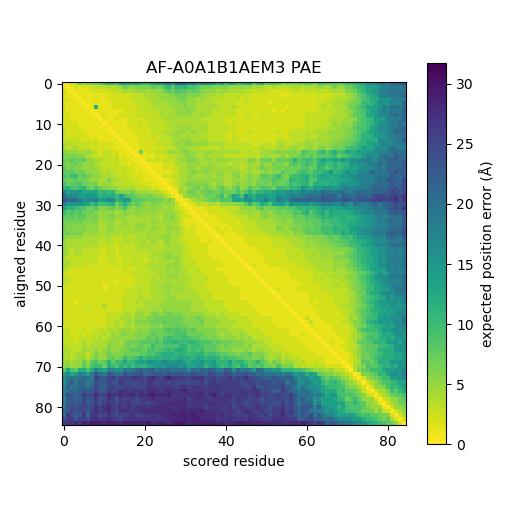78 ? -24.068 -6.393 32.455 1.00 54.03 78 LYS A N 1
ATOM 527 C CA . LYS A 1 78 ? -23.620 -6.796 33.801 1.00 54.03 78 LYS A CA 1
ATOM 528 C C . LYS A 1 78 ? -24.073 -5.818 34.885 1.00 54.03 78 LYS A C 1
ATOM 530 O O . LYS A 1 78 ? -24.455 -6.263 35.963 1.00 54.03 78 LYS A O 1
ATOM 535 N N . ARG A 1 79 ? -24.082 -4.511 34.597 1.00 53.88 79 ARG A N 1
ATOM 536 C CA . ARG A 1 79 ? -24.544 -3.484 35.540 1.00 53.88 79 ARG A CA 1
ATOM 537 C C . ARG A 1 79 ? -26.032 -3.630 35.859 1.00 53.88 79 ARG A C 1
ATOM 539 O O . ARG A 1 79 ? -26.393 -3.487 37.020 1.00 53.88 79 ARG A O 1
ATOM 546 N N . TYR A 1 80 ? -26.883 -3.939 34.880 1.00 52.25 80 TYR A N 1
ATOM 547 C CA . TYR A 1 80 ? -28.309 -4.177 35.143 1.00 52.25 80 TYR A CA 1
ATOM 548 C C . TYR A 1 80 ? -28.538 -5.453 35.968 1.00 52.25 80 TYR A C 1
ATOM 550 O O . TYR A 1 80 ? -29.333 -5.437 36.905 1.00 52.25 80 TYR A O 1
ATOM 558 N N . ARG A 1 81 ? -27.769 -6.520 35.715 1.00 56.41 81 ARG A N 1
ATOM 559 C CA . ARG A 1 81 ? -27.860 -7.770 36.488 1.00 56.41 81 ARG A CA 1
ATOM 560 C C . ARG A 1 81 ? -27.452 -7.620 37.960 1.00 56.41 81 ARG A C 1
ATOM 562 O O . ARG A 1 81 ? -27.982 -8.331 38.807 1.00 56.41 81 ARG A O 1
ATOM 569 N N . ASP A 1 82 ? -26.515 -6.724 38.263 1.00 57.12 82 ASP A N 1
ATOM 570 C CA . ASP A 1 82 ? -26.065 -6.470 39.639 1.00 57.12 82 ASP A CA 1
ATOM 571 C C . ASP A 1 82 ? -26.988 -5.500 40.408 1.00 57.12 82 ASP A C 1
ATOM 573 O O . ASP A 1 82 ? -26.873 -5.398 41.625 1.00 57.12 82 ASP A O 1
ATOM 577 N N . VAL A 1 83 ? -27.910 -4.803 39.726 1.00 57.69 83 VAL A N 1
ATOM 578 C CA . VAL A 1 83 ? -28.896 -3.890 40.345 1.00 57.69 83 VAL A CA 1
ATOM 579 C C . VAL A 1 83 ? -30.232 -4.590 40.635 1.00 57.69 83 VAL A C 1
ATOM 581 O O . VAL A 1 83 ? -30.953 -4.171 41.535 1.00 57.69 83 VAL A O 1
ATOM 584 N N . GLU A 1 84 ? -30.564 -5.669 39.920 1.00 49.78 84 GLU A N 1
ATOM 585 C CA . GLU A 1 84 ? -31.778 -6.476 40.154 1.00 49.78 84 GLU A CA 1
ATOM 586 C C . GLU A 1 84 ? -31.632 -7.547 41.257 1.00 49.78 84 GLU A C 1
ATOM 588 O O . GLU A 1 84 ? -32.531 -8.373 41.438 1.00 49.78 84 GLU A O 1
ATOM 593 N N . ARG A 1 85 ? -30.523 -7.555 42.004 1.00 44.66 85 ARG A N 1
ATOM 594 C CA . ARG A 1 85 ? -30.255 -8.515 43.084 1.00 44.66 85 ARG A CA 1
ATOM 595 C C . ARG A 1 85 ? -30.191 -7.836 44.445 1.00 44.66 85 ARG A C 1
ATOM 597 O O . ARG A 1 85 ? -30.677 -8.468 45.409 1.00 44.66 85 ARG A O 1
#

pLDDT: mean 83.8, std 13.54, range [44.66, 97.56]